Protein AF-A0A1N7P071-F1 (afdb_monomer)

Structure (mmCIF, N/CA/C/O backbone):
data_AF-A0A1N7P071-F1
#
_entry.id   AF-A0A1N7P071-F1
#
loop_
_atom_site.group_PDB
_atom_site.id
_atom_site.type_symbol
_atom_site.label_atom_id
_atom_site.label_alt_id
_atom_site.label_comp_id
_atom_site.label_asym_id
_atom_site.label_entity_id
_atom_site.label_seq_id
_atom_site.pdbx_PDB_ins_code
_atom_site.Cartn_x
_atom_site.Cartn_y
_atom_site.Cartn_z
_atom_site.occupancy
_atom_site.B_iso_or_equiv
_atom_site.auth_seq_id
_atom_site.auth_comp_id
_atom_site.auth_asym_id
_atom_site.auth_atom_id
_atom_site.pdbx_PDB_model_num
ATOM 1 N N . MET A 1 1 ? 1.831 1.702 -30.430 1.00 51.66 1 MET A N 1
ATOM 2 C CA . MET A 1 1 ? 1.088 0.545 -29.899 1.00 51.66 1 MET A CA 1
ATOM 3 C C . MET A 1 1 ? 1.715 0.017 -28.612 1.00 51.66 1 MET A C 1
ATOM 5 O O . MET A 1 1 ? 1.010 -0.000 -27.618 1.00 51.66 1 MET A O 1
ATOM 9 N N . GLU A 1 2 ? 3.010 -0.335 -28.551 1.00 60.00 2 GLU A N 1
ATOM 10 C CA . GLU A 1 2 ? 3.616 -0.825 -27.287 1.00 60.00 2 GLU A CA 1
ATOM 11 C C . GLU A 1 2 ? 3.800 0.249 -26.196 1.00 60.00 2 GLU A C 1
ATOM 13 O O . GLU A 1 2 ? 3.508 -0.013 -25.031 1.00 60.00 2 GLU A O 1
ATOM 18 N N . ILE A 1 3 ? 4.207 1.477 -26.549 1.00 66.44 3 ILE A N 1
ATOM 19 C CA . ILE A 1 3 ? 4.342 2.570 -25.562 1.00 66.44 3 ILE A CA 1
ATOM 20 C C . ILE A 1 3 ? 2.984 2.965 -24.959 1.00 66.44 3 ILE A C 1
ATOM 22 O O . ILE A 1 3 ? 2.913 3.371 -23.801 1.00 66.44 3 ILE A O 1
ATOM 26 N N . ASP A 1 4 ? 1.898 2.800 -25.714 1.00 75.00 4 ASP A N 1
ATOM 27 C CA . ASP A 1 4 ? 0.544 3.099 -25.242 1.00 75.00 4 ASP A CA 1
ATOM 28 C C . ASP A 1 4 ? 0.108 2.107 -24.149 1.00 75.00 4 ASP A C 1
ATOM 30 O O . ASP A 1 4 ? -0.506 2.507 -23.162 1.00 75.00 4 ASP A O 1
ATOM 34 N N . GLY A 1 5 ? 0.499 0.831 -24.275 1.00 73.38 5 GLY A N 1
ATOM 35 C CA . GLY A 1 5 ? 0.260 -0.195 -23.256 1.00 73.38 5 GLY A CA 1
ATOM 36 C C . GLY A 1 5 ? 1.034 0.066 -21.964 1.00 73.38 5 GLY A C 1
ATOM 37 O O . GLY A 1 5 ? 0.457 0.015 -20.881 1.00 73.38 5 GLY A O 1
ATOM 38 N N . ILE A 1 6 ? 2.315 0.431 -22.078 1.00 74.12 6 ILE A N 1
ATOM 39 C CA . ILE A 1 6 ? 3.156 0.795 -20.928 1.00 74.12 6 ILE A CA 1
ATOM 40 C C . ILE A 1 6 ? 2.559 1.995 -20.167 1.00 74.12 6 ILE A C 1
ATOM 42 O O . ILE A 1 6 ? 2.442 1.963 -18.942 1.00 74.12 6 ILE A O 1
ATOM 46 N N . LYS A 1 7 ? 2.109 3.030 -20.889 1.00 79.75 7 LYS A N 1
ATOM 47 C CA . LYS A 1 7 ? 1.456 4.207 -20.292 1.00 79.75 7 LYS A CA 1
ATOM 48 C C . LYS A 1 7 ? 0.135 3.869 -19.601 1.00 79.75 7 LYS A C 1
ATOM 50 O O . LYS A 1 7 ? -0.119 4.381 -18.517 1.00 79.75 7 LYS A O 1
ATOM 55 N N . ALA A 1 8 ? -0.687 3.000 -20.192 1.00 84.31 8 ALA A N 1
ATOM 56 C CA . ALA A 1 8 ? -1.960 2.591 -19.598 1.00 84.31 8 ALA A CA 1
ATOM 57 C C . ALA A 1 8 ? -1.778 1.835 -18.267 1.00 84.31 8 ALA A C 1
ATOM 59 O O . ALA A 1 8 ? -2.559 2.025 -17.328 1.00 84.31 8 ALA A O 1
ATOM 60 N N . VAL A 1 9 ? -0.738 0.995 -18.164 1.00 82.44 9 VAL A N 1
ATOM 61 C CA . VAL A 1 9 ? -0.402 0.302 -16.909 1.00 82.44 9 VAL A CA 1
ATOM 62 C C . VAL A 1 9 ? 0.097 1.293 -15.860 1.00 82.44 9 VAL A C 1
ATOM 64 O O . VAL A 1 9 ? -0.360 1.241 -14.719 1.00 82.44 9 VAL A O 1
ATOM 67 N N . ALA A 1 10 ? 0.953 2.242 -16.244 1.00 82.94 10 ALA A N 1
ATOM 68 C CA . ALA A 1 10 ? 1.425 3.276 -15.329 1.00 82.94 10 ALA A CA 1
ATOM 69 C C . ALA A 1 10 ? 0.282 4.156 -14.793 1.00 82.94 10 ALA A C 1
ATOM 71 O O . ALA A 1 10 ? 0.148 4.311 -13.586 1.00 82.94 10 ALA A O 1
ATOM 72 N N . GLU A 1 11 ? -0.635 4.613 -15.651 1.00 87.62 11 GLU A N 1
ATOM 73 C CA . GLU A 1 11 ? -1.806 5.386 -15.209 1.00 87.62 11 GLU A CA 1
ATOM 74 C C . GLU A 1 11 ? -2.691 4.588 -14.229 1.00 87.62 11 GLU A C 1
ATOM 76 O O . GLU A 1 11 ? -3.326 5.134 -13.323 1.00 87.62 11 GLU A O 1
ATOM 81 N N . SER A 1 12 ? -2.742 3.264 -14.394 1.00 86.62 12 SER A N 1
ATOM 82 C CA . SER A 1 12 ? -3.455 2.374 -13.475 1.00 86.62 12 SER A CA 1
ATOM 83 C C . SER A 1 12 ? -2.713 2.188 -12.144 1.00 86.62 12 SER A C 1
ATOM 85 O O . SER A 1 12 ? -3.364 2.044 -11.106 1.00 86.62 12 SER A O 1
ATOM 87 N N . SER A 1 13 ? -1.377 2.210 -12.154 1.00 86.12 13 SER A N 1
ATOM 88 C CA . SER A 1 13 ? -0.539 2.233 -10.946 1.00 86.12 13 SER A CA 1
ATOM 89 C C . SER A 1 13 ? -0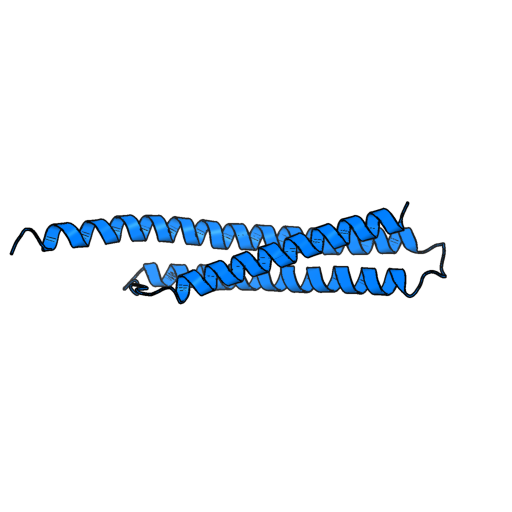.747 3.522 -10.145 1.00 86.12 13 SER A C 1
ATOM 91 O O . SER A 1 13 ? -1.004 3.456 -8.943 1.00 86.12 13 SER A O 1
ATOM 93 N N . ASP A 1 14 ? -0.767 4.683 -10.804 1.00 87.88 14 ASP A N 1
ATOM 94 C CA . ASP A 1 14 ? -0.967 5.987 -10.152 1.00 87.88 14 ASP A CA 1
ATOM 95 C C . ASP A 1 14 ? -2.319 6.067 -9.429 1.00 87.88 14 ASP A C 1
ATOM 97 O O . ASP A 1 14 ? -2.447 6.623 -8.330 1.00 87.88 14 ASP A O 1
ATOM 101 N N . LYS A 1 15 ? -3.354 5.448 -10.013 1.00 89.31 15 LYS A N 1
ATOM 102 C CA . LYS A 1 15 ? -4.669 5.302 -9.372 1.00 89.31 15 LYS A CA 1
ATOM 103 C C . LYS A 1 15 ? -4.576 4.467 -8.094 1.00 89.31 15 LYS A C 1
ATOM 105 O O . LYS A 1 15 ? -5.138 4.867 -7.074 1.00 89.31 15 LYS A O 1
ATOM 110 N N . LEU A 1 16 ? -3.841 3.351 -8.114 1.00 85.94 16 LEU A N 1
ATOM 111 C CA . LEU A 1 16 ? -3.606 2.525 -6.922 1.00 85.94 16 LEU A CA 1
ATOM 112 C C . LEU A 1 16 ? -2.809 3.277 -5.851 1.00 85.94 16 LEU A C 1
ATOM 114 O O . LEU A 1 16 ? -3.133 3.160 -4.668 1.00 85.94 16 LEU A O 1
ATOM 118 N N . LEU A 1 17 ? -1.811 4.078 -6.233 1.00 87.00 17 LEU A N 1
ATOM 119 C CA . LEU A 1 17 ? -1.075 4.941 -5.304 1.00 87.00 17 LEU A CA 1
ATOM 120 C C . LEU A 1 17 ? -2.008 5.969 -4.659 1.00 87.00 17 LEU A C 1
ATOM 122 O O . LEU A 1 17 ? -2.057 6.075 -3.435 1.00 87.00 17 LEU A O 1
ATOM 126 N N . THR A 1 18 ? -2.830 6.647 -5.459 1.00 88.69 18 THR A N 1
ATOM 127 C CA . THR A 1 18 ? -3.823 7.614 -4.967 1.00 88.69 18 THR A CA 1
ATOM 128 C C . THR A 1 18 ? -4.791 6.970 -3.971 1.00 88.69 18 THR A C 1
ATOM 130 O O . THR A 1 18 ? -5.059 7.522 -2.902 1.00 88.69 18 THR A O 1
ATOM 133 N N . TRP A 1 19 ? -5.298 5.776 -4.282 1.00 87.81 19 TRP A N 1
ATOM 134 C CA . TRP A 1 19 ? -6.188 5.043 -3.381 1.00 87.81 19 TRP A CA 1
ATOM 135 C C . TRP A 1 19 ? -5.465 4.567 -2.122 1.00 87.81 19 TRP A C 1
ATOM 137 O O . TRP A 1 19 ? -6.041 4.605 -1.037 1.00 87.81 19 TRP A O 1
ATOM 147 N N . SER A 1 20 ? -4.190 4.195 -2.230 1.00 86.38 20 SER A N 1
ATOM 148 C CA . SER A 1 20 ? -3.351 3.864 -1.076 1.00 86.38 20 SER A CA 1
ATOM 149 C C . SER A 1 20 ? -3.189 5.066 -0.143 1.00 86.38 20 SER A C 1
ATOM 151 O O . SER A 1 20 ? -3.384 4.927 1.064 1.00 86.38 20 SER A O 1
ATOM 153 N N . LEU A 1 21 ? -2.933 6.264 -0.682 1.00 86.38 21 LEU A N 1
ATOM 154 C CA . LEU A 1 21 ? -2.900 7.506 0.099 1.00 86.38 21 LEU A CA 1
ATOM 155 C C . LEU A 1 21 ? -4.245 7.807 0.767 1.00 86.38 21 LEU A C 1
ATOM 157 O O . LEU A 1 21 ? -4.264 8.225 1.923 1.00 86.38 21 LEU A O 1
ATOM 161 N N . ALA A 1 22 ? -5.366 7.572 0.081 1.00 89.06 22 ALA A N 1
ATOM 162 C CA . ALA A 1 22 ? -6.693 7.747 0.668 1.00 89.06 22 ALA A CA 1
ATOM 163 C C . ALA A 1 22 ? -6.930 6.786 1.845 1.00 89.06 22 ALA A C 1
ATOM 165 O O . ALA A 1 22 ? -7.461 7.198 2.875 1.00 89.06 22 ALA A O 1
ATOM 166 N N . VAL A 1 23 ? -6.487 5.529 1.734 1.00 86.25 23 VAL A N 1
ATOM 167 C CA . VAL A 1 23 ? -6.545 4.547 2.830 1.00 86.25 23 VAL A CA 1
ATOM 168 C C . VAL A 1 23 ? -5.646 4.972 3.997 1.00 86.25 23 VAL A C 1
ATOM 170 O O . VAL A 1 23 ? -6.081 4.931 5.148 1.00 86.25 23 VAL A O 1
ATOM 173 N N . ILE A 1 24 ? -4.431 5.461 3.736 1.00 85.75 24 ILE A N 1
ATOM 174 C CA . ILE A 1 24 ? -3.542 6.017 4.773 1.00 85.75 24 ILE A CA 1
ATOM 175 C C . ILE A 1 24 ? -4.206 7.210 5.468 1.00 85.75 24 ILE A C 1
ATOM 177 O O . ILE A 1 24 ? -4.292 7.252 6.693 1.00 85.75 24 ILE A O 1
ATOM 181 N N . GLY A 1 25 ? -4.731 8.160 4.697 1.00 85.12 25 GLY A N 1
ATOM 182 C CA . GLY A 1 25 ? -5.416 9.334 5.226 1.00 85.12 25 GLY A CA 1
ATOM 183 C C . GLY A 1 25 ? -6.651 8.964 6.045 1.00 85.12 25 GLY A C 1
ATOM 184 O O . GLY A 1 25 ? -6.846 9.496 7.134 1.00 85.12 25 GLY A O 1
ATOM 185 N N . GLY A 1 26 ? -7.448 8.003 5.574 1.00 83.19 26 GLY A N 1
ATOM 186 C CA . GLY A 1 26 ? -8.622 7.501 6.284 1.00 83.19 26 GLY A CA 1
ATOM 187 C C . GLY A 1 26 ? -8.259 6.784 7.584 1.00 83.19 26 GLY A C 1
ATOM 188 O O . GLY A 1 26 ? -8.887 7.020 8.616 1.00 83.19 26 GLY A O 1
ATOM 189 N N . THR A 1 27 ? -7.216 5.955 7.575 1.00 81.44 27 THR A N 1
ATOM 190 C CA . THR A 1 27 ? -6.763 5.231 8.771 1.00 81.44 27 THR A CA 1
ATOM 191 C C . THR A 1 27 ? -6.157 6.169 9.820 1.00 81.44 27 THR A C 1
ATOM 193 O O . THR A 1 27 ? -6.531 6.087 10.990 1.00 81.44 27 THR A O 1
ATOM 196 N N . ILE A 1 28 ? -5.306 7.121 9.417 1.00 82.69 28 ILE A N 1
ATOM 197 C CA . ILE A 1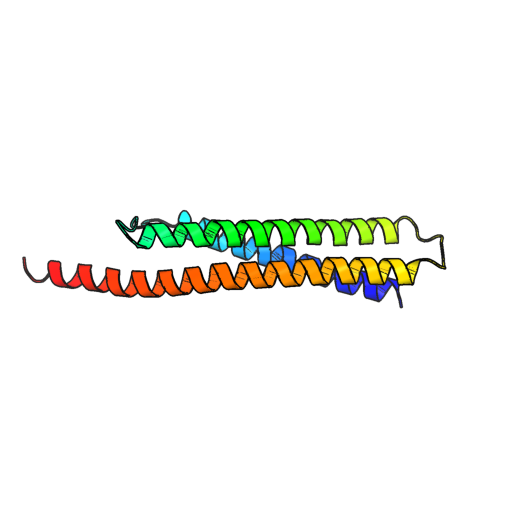 28 ? -4.772 8.169 10.303 1.00 82.69 28 ILE A CA 1
ATOM 198 C C . ILE A 1 28 ? -5.897 9.076 10.810 1.00 82.69 28 ILE A C 1
ATOM 200 O O . ILE A 1 28 ? -5.975 9.348 12.007 1.00 82.69 28 ILE A O 1
ATOM 204 N N . GLY A 1 29 ? -6.781 9.531 9.920 1.00 82.31 29 GLY A N 1
ATOM 205 C CA . GLY A 1 29 ? -7.910 10.397 10.257 1.00 82.31 29 GLY A CA 1
ATOM 206 C C . GLY A 1 29 ? -8.862 9.738 11.248 1.00 82.31 29 GLY A C 1
ATOM 207 O O . GLY A 1 29 ? -9.336 10.395 12.168 1.00 82.31 29 GLY A O 1
ATOM 208 N N . THR A 1 30 ? -9.060 8.424 11.129 1.00 75.75 30 THR A N 1
ATOM 209 C CA . THR A 1 30 ? -9.809 7.641 12.116 1.00 75.75 30 THR A CA 1
ATOM 210 C C . THR A 1 30 ? -9.099 7.694 13.470 1.00 75.75 30 THR A C 1
ATOM 212 O O . THR A 1 30 ? -9.729 8.061 14.453 1.00 75.75 30 THR A O 1
ATOM 215 N N . ILE A 1 31 ? -7.790 7.414 13.540 1.00 71.19 31 ILE A N 1
ATOM 216 C CA . ILE A 1 31 ? -7.008 7.432 14.797 1.00 71.19 31 ILE A CA 1
ATOM 217 C C . ILE A 1 31 ? -6.993 8.816 15.469 1.00 71.19 31 ILE A C 1
ATOM 219 O O . ILE A 1 31 ? -7.124 8.907 16.690 1.00 71.19 31 ILE A O 1
ATOM 223 N N . LEU A 1 32 ? -6.810 9.885 14.689 1.00 72.75 32 LEU A N 1
ATOM 224 C CA . LEU A 1 32 ? -6.687 11.260 15.190 1.00 72.75 32 LEU A CA 1
ATOM 225 C C . LEU A 1 32 ? -8.039 11.948 15.420 1.00 72.75 32 LEU A C 1
ATOM 227 O O . LEU A 1 32 ? -8.109 12.918 16.178 1.00 72.75 32 LEU A O 1
ATOM 231 N N . GLY A 1 33 ? -9.104 11.457 14.785 1.00 60.38 33 GLY A N 1
ATOM 232 C CA . GLY A 1 33 ? -10.481 11.913 14.935 1.00 60.38 33 GLY A CA 1
ATOM 233 C C . GLY A 1 33 ? -11.026 11.614 16.329 1.00 60.38 33 GLY A C 1
ATOM 234 O O . GLY A 1 33 ? -11.709 10.624 16.544 1.00 60.38 33 GLY A O 1
ATOM 235 N N . THR A 1 34 ? -10.632 12.456 17.282 1.00 53.47 34 THR A N 1
ATOM 236 C CA . THR A 1 34 ? -11.402 12.955 18.430 1.00 53.47 34 THR A CA 1
ATOM 237 C C . THR A 1 34 ? -12.390 11.972 19.091 1.00 53.47 34 THR A C 1
ATOM 239 O O . THR A 1 34 ? -13.435 11.621 18.559 1.00 53.47 34 THR A O 1
ATOM 242 N N . ASN A 1 35 ? -12.099 11.611 20.350 1.00 49.50 35 ASN A N 1
ATOM 243 C CA . ASN A 1 35 ? -12.794 10.598 21.167 1.00 49.50 35 ASN A CA 1
ATOM 244 C C . ASN A 1 35 ? -12.563 9.141 20.744 1.00 49.50 35 ASN A C 1
ATOM 246 O O . ASN A 1 35 ? -13.466 8.308 20.866 1.00 49.50 35 ASN A O 1
ATOM 250 N N . TYR A 1 36 ? -11.329 8.787 20.367 1.00 53.19 36 TYR A N 1
ATOM 251 C CA . TYR A 1 36 ? -10.901 7.390 20.414 1.00 53.19 36 TYR A CA 1
ATOM 252 C C . TYR A 1 36 ? -11.015 6.896 21.863 1.00 53.19 36 TYR A C 1
ATOM 254 O O . TYR A 1 36 ? -10.108 7.047 22.682 1.00 53.19 36 TYR A O 1
ATOM 262 N N . LYS A 1 37 ? -12.177 6.340 22.218 1.00 54.16 37 LYS A N 1
ATOM 263 C CA . LYS A 1 37 ? -12.343 5.569 23.443 1.00 54.16 37 LYS A CA 1
ATOM 264 C C . LYS A 1 37 ? -11.347 4.430 23.340 1.00 54.16 37 LYS A C 1
ATOM 266 O O . LYS A 1 37 ? -11.579 3.500 22.573 1.00 54.16 37 LYS A O 1
ATOM 271 N N . HIS A 1 38 ? -10.247 4.512 24.082 1.00 53.72 38 HIS A N 1
ATOM 272 C CA . HIS A 1 38 ? -9.309 3.408 24.156 1.00 53.72 38 HIS A CA 1
ATOM 273 C C . HIS A 1 38 ? -10.075 2.158 24.595 1.00 53.72 38 HIS A C 1
ATOM 275 O O . HIS A 1 38 ? -10.640 2.148 25.695 1.00 53.72 38 HIS A O 1
ATOM 281 N N . PRO A 1 39 ? -10.150 1.119 23.748 1.00 54.12 39 PRO A N 1
ATOM 282 C CA . PRO A 1 39 ? -10.747 -0.123 24.178 1.00 54.12 39 PRO A CA 1
ATOM 283 C C . PRO A 1 39 ? -9.862 -0.707 25.285 1.00 54.12 39 PRO A C 1
ATOM 285 O O . PRO A 1 39 ? -8.719 -1.102 25.053 1.00 54.12 39 PRO A O 1
ATOM 288 N N . ASN A 1 40 ? -10.378 -0.752 26.512 1.00 53.88 40 ASN A N 1
ATOM 289 C CA . ASN A 1 40 ? -9.763 -1.522 27.587 1.00 53.88 40 ASN A CA 1
ATOM 290 C C . ASN A 1 40 ? -10.070 -3.013 27.345 1.00 53.88 40 ASN A C 1
ATOM 292 O O . ASN A 1 40 ? -11.227 -3.384 27.165 1.00 53.88 40 ASN A O 1
ATOM 296 N N . GLY A 1 41 ? -9.040 -3.869 27.307 1.00 64.44 41 GLY A N 1
ATOM 297 C CA . GLY A 1 41 ? -9.180 -5.321 27.104 1.00 64.44 41 GLY A CA 1
ATOM 298 C C . GLY A 1 41 ? -8.960 -5.794 25.657 1.00 64.44 41 GLY A C 1
ATOM 299 O O . GLY A 1 41 ? -7.981 -5.415 25.016 1.00 64.44 41 GLY A O 1
ATOM 300 N N . ILE A 1 42 ? -9.851 -6.659 25.153 1.00 60.25 42 ILE A N 1
ATOM 301 C CA . ILE A 1 42 ? -9.712 -7.414 23.885 1.00 60.25 42 ILE A CA 1
ATOM 302 C C . ILE A 1 42 ? -9.597 -6.512 22.640 1.00 60.25 42 ILE A C 1
ATOM 304 O O . ILE A 1 42 ? -8.938 -6.890 21.675 1.00 60.25 42 ILE A O 1
ATOM 308 N N . GLY A 1 43 ? -10.123 -5.282 22.670 1.00 59.50 43 GLY A N 1
ATOM 309 C CA . GLY A 1 43 ? -9.993 -4.343 21.546 1.00 59.50 43 GLY A CA 1
ATOM 310 C C . GLY A 1 43 ? -8.567 -3.822 21.301 1.00 59.50 43 GLY A C 1
ATOM 311 O O . GLY A 1 43 ? -8.311 -3.251 20.246 1.00 59.50 43 GLY A O 1
ATOM 312 N N . LYS A 1 44 ? -7.600 -4.077 22.202 1.00 64.19 44 LYS A N 1
ATOM 313 C CA . LYS A 1 44 ? -6.170 -3.834 21.924 1.00 64.19 44 LYS A CA 1
ATOM 314 C C . LYS A 1 44 ? -5.629 -4.716 20.795 1.00 64.19 44 LYS A C 1
ATOM 316 O O . LYS A 1 44 ? -4.751 -4.284 20.054 1.00 64.19 44 LYS A O 1
ATOM 321 N N . TRP A 1 45 ? -6.175 -5.921 20.630 1.00 66.00 45 TRP A N 1
ATOM 322 C CA . TRP A 1 45 ? -5.743 -6.859 19.592 1.00 66.00 45 TRP A CA 1
ATOM 323 C C . TRP A 1 45 ? -6.129 -6.398 18.185 1.00 66.00 45 TRP A C 1
ATOM 325 O O . TRP A 1 45 ? -5.472 -6.775 17.222 1.00 66.00 45 TRP A O 1
ATOM 335 N N . MET A 1 46 ? -7.120 -5.511 18.048 1.00 66.62 46 MET A N 1
ATOM 336 C CA . MET A 1 46 ? -7.448 -4.926 16.747 1.00 66.62 46 MET A CA 1
ATOM 337 C C . MET A 1 46 ? -6.322 -4.048 16.196 1.00 66.62 46 MET A C 1
ATOM 339 O O . MET A 1 46 ? -6.155 -3.980 14.983 1.00 66.62 46 MET A O 1
ATOM 343 N N . TYR A 1 47 ? -5.499 -3.428 17.047 1.00 67.38 47 TYR A N 1
ATOM 344 C CA . TYR A 1 47 ? -4.343 -2.661 16.574 1.00 67.38 47 TYR A CA 1
ATOM 345 C C . TYR A 1 47 ? -3.238 -3.556 15.991 1.00 67.38 47 TYR A C 1
ATOM 347 O O . TYR A 1 47 ? -2.435 -3.079 15.193 1.00 67.38 47 TYR A O 1
ATOM 355 N N . LEU A 1 48 ? -3.219 -4.860 16.304 1.00 71.38 48 LEU A N 1
ATOM 356 C CA . LEU A 1 48 ? -2.287 -5.800 15.673 1.00 71.38 48 LEU A CA 1
ATOM 357 C C . LEU A 1 48 ? -2.636 -6.085 14.210 1.00 71.38 48 LEU A C 1
ATOM 359 O O . LEU A 1 48 ? -1.719 -6.378 13.457 1.00 71.38 48 LEU A O 1
ATOM 363 N N . LEU A 1 49 ? -3.902 -5.952 13.780 1.00 71.44 49 LEU A N 1
ATOM 364 C CA . LEU A 1 49 ? -4.273 -6.052 12.355 1.00 71.44 49 LEU A CA 1
ATOM 365 C C . LEU A 1 49 ? -3.830 -4.833 11.539 1.00 71.44 49 LEU A C 1
ATOM 367 O O . LEU A 1 49 ? -3.745 -4.903 10.314 1.00 71.44 49 LEU A O 1
ATOM 371 N N . PHE A 1 50 ? -3.513 -3.728 12.211 1.00 76.81 50 PHE A N 1
ATOM 372 C CA . PHE A 1 50 ? -3.032 -2.517 11.563 1.00 76.81 50 PHE A CA 1
ATOM 373 C C . PHE A 1 50 ? -1.623 -2.727 10.990 1.00 76.81 50 PHE A C 1
ATOM 375 O O . PHE A 1 50 ? -1.370 -2.412 9.835 1.00 76.81 50 PHE A O 1
ATOM 382 N N . LEU A 1 51 ? -0.725 -3.349 11.757 1.00 79.50 51 LEU A N 1
ATOM 383 C CA . LEU A 1 51 ? 0.652 -3.643 11.341 1.00 79.50 51 LEU A CA 1
ATOM 384 C C . LEU A 1 51 ? 0.768 -4.400 9.999 1.00 79.50 51 LEU A C 1
ATOM 386 O O . LEU A 1 51 ? 1.445 -3.887 9.110 1.00 79.50 51 LEU A O 1
ATOM 390 N N . PRO A 1 52 ? 0.117 -5.563 9.787 1.00 82.56 52 PRO A N 1
ATOM 391 C CA . PRO A 1 52 ? 0.191 -6.268 8.510 1.00 82.56 52 PRO A CA 1
ATOM 392 C C . PRO A 1 52 ? -0.463 -5.472 7.376 1.00 82.56 52 PRO A C 1
ATOM 394 O O . PRO A 1 52 ? 0.071 -5.464 6.271 1.00 82.56 52 PRO A O 1
ATOM 397 N N . GLY A 1 53 ? -1.553 -4.739 7.646 1.00 80.00 53 GLY A N 1
ATOM 398 C CA . GLY A 1 53 ? -2.185 -3.858 6.661 1.00 80.00 53 GLY A CA 1
ATOM 399 C C . GLY A 1 53 ? -1.236 -2.770 6.152 1.00 80.00 53 GLY A C 1
ATOM 400 O O . GLY A 1 53 ? -1.118 -2.573 4.945 1.00 80.00 53 GLY A O 1
ATOM 401 N N . TRP A 1 54 ? -0.494 -2.123 7.054 1.00 83.69 54 TRP A N 1
ATOM 402 C CA . TRP A 1 54 ? 0.502 -1.105 6.706 1.00 83.69 54 TRP A CA 1
ATOM 403 C C . TRP A 1 54 ? 1.728 -1.671 6.000 1.00 83.69 54 TRP A C 1
ATOM 405 O O . TRP A 1 54 ? 2.220 -1.044 5.066 1.00 83.69 54 TRP A O 1
ATOM 415 N N . ILE A 1 55 ? 2.205 -2.854 6.399 1.00 86.44 55 ILE A N 1
ATOM 416 C CA . ILE A 1 55 ? 3.316 -3.523 5.708 1.00 86.44 55 ILE A CA 1
ATOM 417 C C . ILE A 1 55 ? 2.907 -3.848 4.267 1.00 86.44 55 ILE A C 1
ATOM 419 O O . ILE A 1 55 ? 3.622 -3.483 3.337 1.00 86.44 55 ILE A O 1
ATOM 423 N N . CYS A 1 56 ? 1.737 -4.462 4.059 1.00 81.69 56 CYS A N 1
ATOM 424 C CA . CYS A 1 56 ? 1.229 -4.755 2.717 1.00 81.69 56 CYS A CA 1
ATOM 425 C C . CYS A 1 56 ? 1.022 -3.482 1.885 1.00 81.69 56 CYS A C 1
ATOM 427 O O . CYS A 1 56 ? 1.371 -3.457 0.706 1.00 81.69 56 CYS A O 1
ATOM 429 N N . LEU A 1 57 ? 0.507 -2.411 2.493 1.00 82.88 57 LEU A N 1
ATOM 430 C CA . LEU A 1 57 ? 0.304 -1.139 1.806 1.00 82.88 57 LEU A CA 1
ATOM 431 C C . LEU A 1 57 ? 1.634 -0.464 1.436 1.00 82.88 57 LEU A C 1
ATOM 433 O O . LEU A 1 57 ? 1.766 0.065 0.336 1.00 82.88 57 LEU A O 1
ATOM 437 N N . GLY A 1 58 ? 2.638 -0.536 2.312 1.00 85.06 58 GLY A N 1
ATOM 438 C CA . GLY A 1 58 ? 3.986 -0.034 2.044 1.00 85.06 58 GLY A CA 1
ATOM 439 C C . GLY A 1 58 ? 4.675 -0.787 0.906 1.00 85.06 58 GLY A C 1
ATOM 440 O O . GLY A 1 58 ? 5.270 -0.162 0.032 1.00 85.06 58 GLY A O 1
ATOM 441 N N . VAL A 1 59 ? 4.531 -2.116 0.858 1.00 83.69 59 VAL A N 1
ATOM 442 C CA . VAL A 1 59 ? 5.045 -2.936 -0.255 1.00 83.69 59 VAL A CA 1
ATOM 443 C C . VAL A 1 59 ? 4.335 -2.589 -1.566 1.00 83.69 59 VAL A C 1
ATOM 445 O O . VAL A 1 59 ? 4.991 -2.430 -2.593 1.00 83.69 59 VAL A O 1
ATOM 448 N N . SER A 1 60 ? 3.012 -2.400 -1.539 1.00 83.69 60 SER A N 1
ATOM 449 C CA . SER A 1 60 ? 2.262 -1.906 -2.701 1.00 83.69 60 SER A CA 1
ATOM 450 C C . SER A 1 60 ? 2.790 -0.548 -3.176 1.00 83.69 60 SER A C 1
ATOM 452 O O . SER A 1 60 ? 2.968 -0.339 -4.371 1.00 83.69 60 SER A O 1
ATOM 454 N N . PHE A 1 61 ? 3.072 0.373 -2.253 1.00 82.44 61 PHE A N 1
ATOM 455 C CA . PHE A 1 61 ? 3.588 1.697 -2.593 1.00 82.44 61 PHE A CA 1
ATOM 456 C C . PHE A 1 61 ? 4.974 1.628 -3.250 1.00 82.44 61 PHE A C 1
ATOM 458 O O . PHE A 1 61 ? 5.201 2.262 -4.276 1.00 82.44 61 PHE A O 1
ATOM 465 N N . TYR A 1 62 ? 5.872 0.799 -2.709 1.00 84.62 62 TYR A N 1
ATOM 466 C CA . TYR A 1 62 ? 7.206 0.573 -3.271 1.00 84.62 62 TYR A CA 1
ATOM 467 C C . TYR A 1 62 ? 7.155 -0.010 -4.693 1.00 84.62 62 TYR A C 1
ATOM 469 O O . TYR A 1 62 ? 7.866 0.444 -5.590 1.00 84.62 62 TYR A O 1
ATOM 477 N N . ASN A 1 63 ? 6.270 -0.980 -4.931 1.00 80.19 63 ASN A N 1
ATOM 478 C CA . ASN A 1 63 ? 6.081 -1.534 -6.271 1.00 80.19 63 ASN A CA 1
ATOM 479 C C . ASN A 1 63 ? 5.498 -0.495 -7.242 1.00 80.19 63 ASN A C 1
ATOM 481 O O . ASN A 1 63 ? 5.898 -0.464 -8.400 1.00 80.19 63 ASN A O 1
ATOM 485 N N . GLY A 1 64 ? 4.627 0.404 -6.771 1.00 78.50 64 GLY A N 1
ATOM 486 C CA . GLY A 1 64 ? 4.121 1.514 -7.582 1.00 78.50 64 GLY A CA 1
ATOM 487 C C . GLY A 1 64 ? 5.220 2.478 -8.030 1.00 78.50 64 GLY A C 1
ATOM 488 O O . GLY A 1 64 ? 5.277 2.818 -9.209 1.00 78.50 64 GLY A O 1
ATOM 489 N N . THR A 1 65 ? 6.155 2.830 -7.138 1.00 81.62 65 THR A N 1
ATOM 490 C CA . THR A 1 65 ? 7.318 3.660 -7.511 1.00 81.62 65 THR A CA 1
ATOM 491 C C . THR A 1 65 ? 8.227 2.970 -8.531 1.00 81.62 65 THR A C 1
ATOM 493 O O . THR A 1 65 ? 8.748 3.617 -9.433 1.00 81.62 65 THR A O 1
ATOM 496 N N . GLN A 1 66 ? 8.348 1.640 -8.466 1.00 79.75 66 GLN A N 1
ATOM 497 C CA . GLN A 1 66 ? 9.113 0.873 -9.454 1.00 79.75 66 GLN A CA 1
ATOM 498 C C . GLN A 1 66 ? 8.454 0.882 -10.843 1.00 79.75 66 GLN A C 1
ATOM 500 O O . GLN A 1 66 ? 9.158 0.915 -11.851 1.00 79.75 66 GLN A O 1
ATOM 505 N N . VAL A 1 67 ? 7.117 0.892 -10.930 1.00 78.69 67 VAL A N 1
ATOM 506 C CA . VAL A 1 67 ? 6.405 1.036 -12.216 1.00 78.69 67 VAL A CA 1
ATOM 507 C C . VAL A 1 67 ? 6.718 2.389 -12.866 1.00 78.69 67 VAL A C 1
ATOM 509 O O . VAL A 1 67 ? 6.985 2.439 -14.069 1.00 78.69 67 VAL A O 1
ATOM 512 N N . GLU A 1 68 ? 6.739 3.469 -12.081 1.00 80.50 68 GLU A N 1
ATOM 513 C CA . GLU A 1 68 ? 7.112 4.807 -12.560 1.00 80.50 68 GLU A CA 1
ATOM 514 C C . GLU A 1 68 ? 8.578 4.865 -13.023 1.00 80.50 68 GLU A C 1
ATOM 516 O O . GLU A 1 68 ? 8.873 5.422 -14.084 1.00 80.50 68 GLU A O 1
ATOM 521 N N . ASP A 1 69 ? 9.496 4.237 -12.285 1.00 79.19 69 ASP A N 1
ATOM 522 C CA . ASP A 1 69 ? 10.918 4.187 -12.641 1.00 79.19 69 ASP A CA 1
ATOM 523 C C . ASP A 1 69 ? 11.158 3.445 -13.965 1.00 79.19 69 ASP A C 1
ATOM 525 O O . ASP A 1 69 ? 11.892 3.934 -14.832 1.00 79.19 69 ASP A O 1
ATOM 529 N N . ILE A 1 70 ? 10.502 2.296 -14.175 1.00 76.56 70 ILE A N 1
ATOM 530 C CA . ILE A 1 70 ? 10.623 1.539 -15.432 1.00 76.56 70 ILE A CA 1
ATOM 531 C C . ILE A 1 70 ? 9.977 2.314 -16.590 1.00 76.56 70 ILE A C 1
ATOM 533 O O . ILE A 1 70 ? 10.531 2.340 -17.693 1.00 76.56 70 ILE A O 1
ATOM 537 N N . LEU A 1 71 ? 8.852 3.004 -16.358 1.00 78.94 71 LEU A N 1
ATOM 538 C CA . LEU A 1 71 ? 8.248 3.897 -17.349 1.00 78.94 71 LEU A CA 1
ATOM 539 C C . LEU A 1 71 ? 9.228 5.014 -17.748 1.00 78.94 71 LEU A C 1
ATOM 541 O O . LEU A 1 71 ? 9.468 5.221 -18.940 1.00 78.94 71 LEU A O 1
ATOM 545 N N . ASN A 1 72 ? 9.833 5.701 -16.780 1.00 79.56 72 ASN A N 1
ATOM 546 C CA . ASN A 1 72 ? 10.794 6.777 -17.028 1.00 79.56 72 ASN A CA 1
ATOM 547 C C . ASN A 1 72 ? 12.026 6.274 -17.791 1.00 79.56 72 ASN A C 1
ATOM 549 O O . ASN A 1 72 ? 12.446 6.893 -18.774 1.00 79.56 72 ASN A O 1
ATOM 553 N N . ALA A 1 73 ? 12.551 5.106 -17.413 1.00 76.38 73 ALA A N 1
ATOM 554 C CA . ALA A 1 73 ? 13.633 4.446 -18.134 1.00 76.38 73 ALA A CA 1
ATOM 555 C C . ALA A 1 73 ? 13.227 4.080 -19.575 1.00 76.38 73 ALA A C 1
ATOM 557 O O . ALA A 1 73 ? 14.014 4.259 -20.508 1.00 76.38 73 ALA A O 1
ATOM 558 N N . SER A 1 74 ? 11.987 3.623 -19.785 1.00 71.56 74 SER A N 1
ATOM 559 C CA . SER A 1 74 ? 11.478 3.266 -21.114 1.00 71.56 74 SER A CA 1
ATOM 560 C C . SER A 1 74 ? 11.351 4.476 -22.045 1.00 71.56 74 SER A C 1
ATOM 562 O O . SER A 1 74 ? 11.674 4.366 -23.227 1.00 71.56 74 SER A O 1
ATOM 564 N N . MET A 1 75 ? 10.965 5.642 -21.513 1.00 71.38 75 MET A N 1
ATOM 565 C CA . MET A 1 75 ? 10.871 6.890 -22.274 1.00 71.38 75 MET A CA 1
ATOM 566 C C . MET A 1 75 ? 12.256 7.481 -22.581 1.00 71.38 75 MET A C 1
ATOM 568 O O . MET A 1 75 ? 12.476 7.990 -23.681 1.00 71.38 75 MET A O 1
ATOM 572 N N . ALA A 1 76 ? 13.214 7.366 -21.653 1.00 73.81 76 ALA A N 1
ATOM 573 C CA . ALA A 1 76 ? 14.578 7.868 -21.831 1.00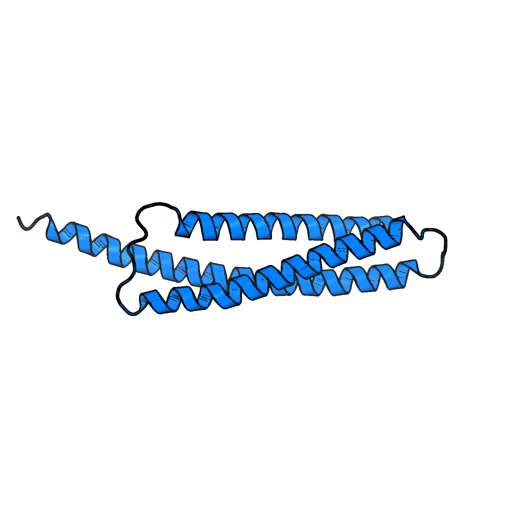 73.81 76 ALA A CA 1
ATOM 574 C C . ALA A 1 76 ? 15.410 7.050 -22.843 1.00 73.81 76 ALA A C 1
ATOM 576 O O . ALA A 1 76 ? 16.182 7.621 -23.613 1.00 73.81 76 ALA A O 1
ATOM 577 N N . TYR A 1 77 ? 15.238 5.723 -22.893 1.00 66.31 77 TYR A N 1
ATOM 578 C CA . TYR A 1 77 ? 16.015 4.809 -23.748 1.00 66.31 77 TYR A CA 1
ATOM 579 C C . TYR A 1 77 ? 15.223 4.308 -24.972 1.00 66.31 77 TYR A C 1
ATOM 581 O O . TYR A 1 77 ? 15.119 3.102 -25.208 1.00 66.31 77 TYR A O 1
ATOM 589 N N . THR A 1 78 ? 14.688 5.236 -25.775 1.00 59.66 78 THR A N 1
ATOM 590 C CA . THR A 1 78 ? 13.854 4.962 -26.973 1.00 59.66 78 THR A CA 1
ATOM 591 C C . THR A 1 78 ? 14.627 4.348 -28.171 1.00 59.66 78 THR A C 1
ATOM 593 O O . THR A 1 78 ? 14.025 3.976 -29.172 1.00 59.66 78 THR A O 1
ATOM 596 N N . ASN A 1 79 ? 15.956 4.175 -28.103 1.00 53.28 79 ASN A N 1
ATOM 597 C CA . ASN A 1 79 ? 16.779 3.786 -29.268 1.00 53.28 79 ASN A CA 1
ATOM 598 C C . ASN A 1 79 ? 17.035 2.273 -29.476 1.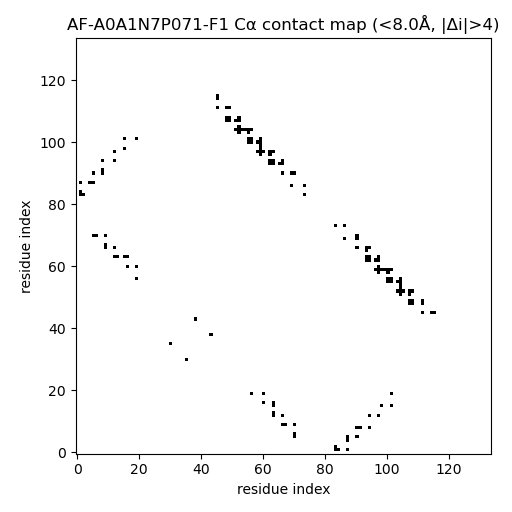00 53.28 79 ASN A C 1
ATOM 600 O O . ASN A 1 79 ? 17.732 1.917 -30.423 1.00 53.28 79 ASN A O 1
ATOM 604 N N . SER A 1 80 ? 16.490 1.366 -28.659 1.00 54.78 80 SER A N 1
ATOM 605 C CA . SER A 1 80 ? 16.670 -0.090 -28.835 1.00 54.78 80 SER A CA 1
ATOM 606 C C . SER A 1 80 ? 15.342 -0.787 -29.146 1.00 54.78 80 SER A C 1
ATOM 608 O O . SER A 1 80 ? 14.651 -1.275 -28.250 1.00 54.78 80 SER A O 1
ATOM 610 N 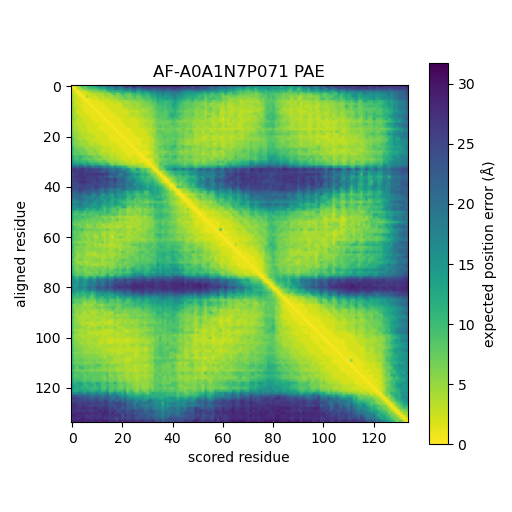N . ILE A 1 81 ? 15.016 -0.819 -30.443 1.00 50.78 81 ILE A N 1
ATOM 611 C CA . ILE A 1 81 ? 13.767 -1.302 -31.072 1.00 50.78 81 ILE A CA 1
ATOM 612 C C . ILE A 1 81 ? 13.376 -2.754 -30.706 1.00 50.78 81 ILE A C 1
ATOM 614 O O . ILE A 1 81 ? 12.233 -3.133 -30.924 1.00 50.78 81 ILE A O 1
ATOM 618 N N . ASP A 1 82 ? 14.255 -3.536 -30.074 1.00 53.44 82 ASP A N 1
ATOM 619 C CA . ASP A 1 82 ? 14.039 -4.972 -29.807 1.00 53.44 82 ASP A CA 1
ATOM 620 C C . ASP A 1 82 ? 13.667 -5.313 -28.345 1.00 53.44 82 ASP A C 1
ATOM 622 O O . ASP A 1 82 ? 13.429 -6.465 -28.008 1.00 53.44 82 ASP A O 1
ATOM 626 N N . SER A 1 83 ? 13.610 -4.318 -27.449 1.00 60.16 83 SER A N 1
ATOM 627 C CA . SER A 1 83 ? 13.472 -4.539 -25.986 1.00 60.16 83 SER A CA 1
ATOM 628 C C . SER A 1 83 ? 12.134 -4.100 -25.378 1.00 60.16 83 SER A C 1
ATOM 630 O O . SER A 1 83 ? 11.934 -4.169 -24.164 1.00 60.16 83 SER A O 1
ATOM 632 N N . THR A 1 84 ? 11.207 -3.605 -26.194 1.00 64.12 84 THR A N 1
ATOM 633 C CA . THR A 1 84 ? 9.970 -2.985 -25.701 1.00 64.12 84 THR A CA 1
ATOM 634 C C . THR A 1 84 ? 8.994 -4.012 -25.117 1.00 64.12 84 THR A C 1
ATOM 636 O O . THR A 1 84 ? 8.379 -3.748 -24.083 1.00 64.12 84 THR A O 1
ATOM 639 N N . GLY A 1 85 ? 8.922 -5.208 -25.709 1.00 66.62 85 GLY A N 1
ATOM 640 C CA . GLY A 1 85 ? 8.090 -6.306 -25.211 1.00 66.62 85 GLY A CA 1
ATOM 641 C C . GLY A 1 85 ? 8.548 -6.847 -23.850 1.00 66.62 85 GLY A C 1
ATOM 642 O O . GLY A 1 85 ? 7.724 -7.046 -22.959 1.00 66.62 85 GLY A O 1
ATOM 643 N N . GLU A 1 86 ? 9.859 -7.006 -23.638 1.00 72.62 86 GLU A N 1
ATOM 644 C CA . GLU A 1 86 ? 10.415 -7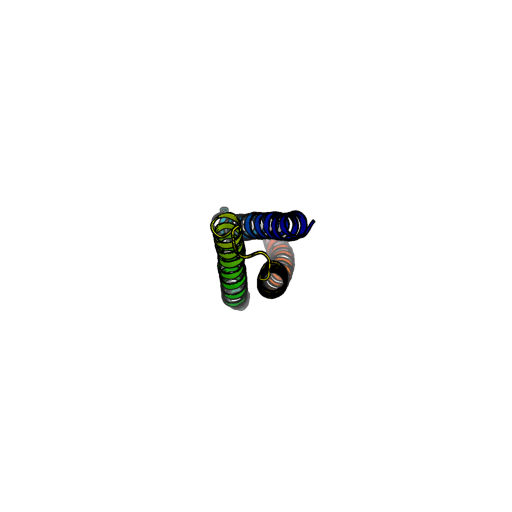.430 -22.341 1.00 72.62 86 GLU A CA 1
ATOM 645 C C . GLU A 1 86 ? 10.142 -6.397 -21.240 1.00 72.62 86 GLU A C 1
ATOM 647 O O . GLU A 1 86 ? 9.765 -6.748 -20.122 1.00 72.62 86 GLU A O 1
ATOM 652 N N . ARG A 1 87 ? 10.256 -5.103 -21.570 1.00 69.38 87 ARG A N 1
ATOM 653 C CA . ARG A 1 87 ? 9.938 -4.004 -20.645 1.00 69.38 87 ARG A CA 1
ATOM 654 C C . ARG A 1 87 ? 8.456 -3.969 -20.280 1.00 69.38 87 ARG A C 1
ATOM 656 O O . ARG A 1 87 ? 8.127 -3.721 -19.123 1.00 69.38 87 ARG A O 1
ATOM 663 N N . LEU A 1 88 ? 7.567 -4.241 -21.237 1.00 73.25 88 LEU A N 1
ATOM 664 C CA . LEU A 1 88 ? 6.133 -4.341 -20.971 1.00 73.25 88 LEU A CA 1
ATOM 665 C C . LEU A 1 88 ? 5.830 -5.501 -20.014 1.00 73.25 88 LEU A C 1
ATOM 667 O O . LEU A 1 88 ? 5.082 -5.307 -19.060 1.00 73.25 88 LEU A O 1
ATOM 671 N N . MET A 1 89 ? 6.436 -6.675 -20.221 1.00 77.31 89 MET A N 1
ATOM 672 C CA . MET A 1 89 ? 6.261 -7.814 -19.311 1.00 77.31 89 MET A CA 1
ATOM 673 C C . MET A 1 89 ? 6.775 -7.507 -17.900 1.00 77.31 89 MET A C 1
ATOM 675 O O . MET A 1 89 ? 6.091 -7.826 -16.931 1.00 77.31 89 MET A O 1
ATOM 679 N N . ALA A 1 90 ? 7.920 -6.828 -17.775 1.00 77.94 90 ALA A N 1
ATOM 680 C CA . ALA A 1 90 ? 8.460 -6.417 -16.480 1.00 77.94 90 ALA A CA 1
ATOM 681 C C . ALA A 1 90 ? 7.534 -5.434 -15.740 1.00 77.94 90 ALA A C 1
ATOM 683 O O . ALA A 1 90 ? 7.280 -5.600 -14.550 1.00 77.94 90 ALA A O 1
ATOM 684 N N . ILE A 1 91 ? 6.983 -4.435 -16.441 1.00 80.62 91 ILE A N 1
ATOM 685 C CA . ILE A 1 91 ? 6.022 -3.488 -15.852 1.00 80.62 91 ILE A CA 1
ATOM 686 C C . ILE A 1 91 ? 4.741 -4.201 -15.414 1.00 80.62 91 ILE A C 1
ATOM 688 O O . ILE A 1 91 ? 4.231 -3.928 -14.328 1.00 80.62 91 ILE A O 1
ATOM 692 N N . VAL A 1 92 ? 4.218 -5.106 -16.245 1.00 83.06 92 VAL A N 1
ATOM 693 C CA . VAL A 1 92 ? 3.002 -5.861 -15.924 1.00 83.06 92 VAL A CA 1
ATOM 694 C C . VAL A 1 92 ? 3.222 -6.732 -14.687 1.00 83.06 92 VAL A C 1
ATOM 696 O O . VAL A 1 92 ? 2.391 -6.685 -13.787 1.00 83.06 92 VAL A O 1
ATOM 699 N N . ASP A 1 93 ? 4.343 -7.448 -14.586 1.00 85.31 93 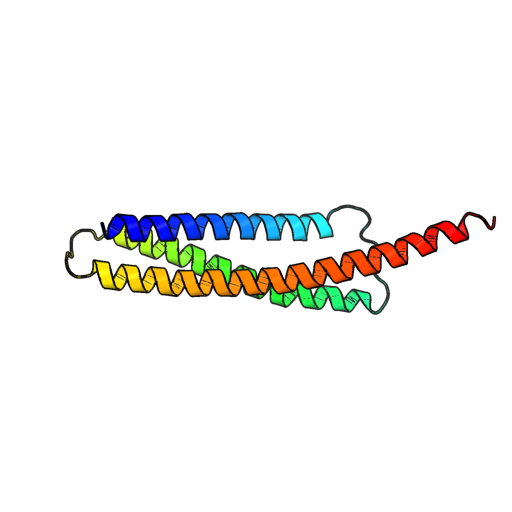ASP A N 1
ATOM 700 C CA . ASP A 1 93 ? 4.650 -8.300 -13.429 1.00 85.31 93 ASP A CA 1
ATOM 701 C C . ASP A 1 93 ? 4.737 -7.501 -12.114 1.00 85.31 93 ASP A C 1
ATOM 703 O O . ASP A 1 93 ? 4.105 -7.855 -11.112 1.00 85.31 93 ASP A O 1
ATOM 707 N N . VAL A 1 94 ? 5.440 -6.362 -12.123 1.00 83.06 94 VAL A N 1
ATOM 708 C CA . VAL A 1 94 ? 5.539 -5.476 -10.948 1.00 83.06 94 VAL A CA 1
ATOM 709 C C . VAL A 1 94 ? 4.169 -4.895 -10.580 1.00 83.06 94 VAL A C 1
ATOM 711 O O . VAL A 1 94 ? 3.810 -4.842 -9.398 1.00 83.06 94 VAL A O 1
ATOM 714 N N . TYR A 1 95 ? 3.369 -4.508 -11.577 1.00 82.94 95 TYR A N 1
ATOM 715 C CA . TYR A 1 95 ? 2.012 -4.005 -11.372 1.00 82.94 95 TYR A CA 1
ATOM 716 C C . TYR A 1 95 ? 1.071 -5.069 -10.785 1.00 82.94 95 TYR A C 1
ATOM 718 O O . TYR A 1 95 ? 0.259 -4.769 -9.905 1.00 82.94 95 TYR A O 1
ATOM 726 N N . GLU A 1 96 ? 1.172 -6.327 -11.219 1.00 87.12 96 GLU A N 1
ATOM 727 C CA . GLU A 1 96 ? 0.376 -7.412 -10.644 1.00 87.12 96 GLU A CA 1
ATOM 728 C C . GLU A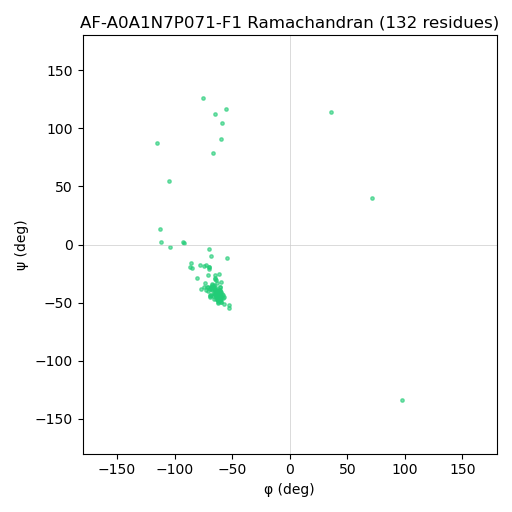 1 96 ? 0.707 -7.632 -9.168 1.00 87.12 96 GLU A C 1
ATOM 730 O O . GLU A 1 96 ? -0.211 -7.751 -8.347 1.00 87.12 96 GLU A O 1
ATOM 735 N N . HIS A 1 97 ? 1.993 -7.587 -8.812 1.00 83.88 97 HIS A N 1
ATOM 736 C CA . HIS A 1 97 ? 2.430 -7.650 -7.421 1.00 83.88 97 HIS A CA 1
ATOM 737 C C . HIS A 1 97 ? 1.896 -6.464 -6.609 1.00 83.88 97 HIS A C 1
ATOM 739 O O . HIS A 1 97 ? 1.316 -6.672 -5.542 1.00 83.88 97 HIS A O 1
ATOM 745 N N . GLN A 1 98 ? 2.022 -5.229 -7.109 1.00 85.88 98 GLN A N 1
ATOM 746 C CA . GLN A 1 98 ? 1.443 -4.035 -6.480 1.00 85.88 98 GLN A CA 1
ATOM 747 C C . GLN A 1 98 ? -0.052 -4.215 -6.198 1.00 85.88 98 GLN A C 1
ATOM 749 O O . GLN A 1 98 ? -0.500 -4.045 -5.063 1.00 85.88 98 GLN A O 1
ATOM 754 N N . ARG A 1 99 ? -0.821 -4.612 -7.216 1.00 86.25 99 ARG A N 1
ATOM 755 C CA . ARG A 1 99 ? -2.269 -4.815 -7.112 1.00 86.25 99 ARG A CA 1
ATOM 756 C C . ARG A 1 99 ? -2.623 -5.874 -6.066 1.00 86.25 99 ARG A C 1
ATOM 758 O O . ARG A 1 99 ? -3.567 -5.692 -5.300 1.00 86.25 99 ARG A O 1
ATOM 765 N N . LEU A 1 100 ? -1.868 -6.967 -6.009 1.00 89.00 100 LEU A N 1
ATOM 766 C CA . LEU A 1 100 ? -2.111 -8.068 -5.082 1.00 89.00 100 LEU A CA 1
ATOM 767 C C . LEU A 1 100 ? -1.819 -7.667 -3.624 1.00 89.00 100 LEU A C 1
ATOM 769 O O . LEU A 1 100 ? -2.642 -7.916 -2.740 1.00 89.00 100 LEU A O 1
ATOM 773 N N . PHE A 1 101 ? -0.715 -6.958 -3.371 1.00 83.88 101 PHE A N 1
ATOM 774 C CA . PHE A 1 101 ? -0.413 -6.404 -2.046 1.00 83.88 101 PHE A CA 1
ATOM 775 C C . PHE A 1 101 ? -1.416 -5.327 -1.616 1.00 83.88 101 PHE A C 1
ATOM 777 O O . PHE A 1 101 ? -1.825 -5.299 -0.450 1.00 83.88 101 PHE A O 1
ATOM 784 N N . PHE A 1 102 ? -1.877 -4.495 -2.553 1.00 85.25 102 PHE A N 1
ATOM 785 C CA . PHE A 1 102 ? -2.947 -3.536 -2.302 1.00 85.25 102 PHE A CA 1
ATOM 786 C C . PHE A 1 102 ? -4.241 -4.237 -1.870 1.00 85.25 102 PHE A C 1
ATOM 788 O O . PHE A 1 102 ? -4.822 -3.870 -0.847 1.00 85.25 102 PHE A O 1
ATOM 795 N N . TYR A 1 103 ? -4.665 -5.298 -2.566 1.00 88.00 103 TYR A N 1
ATOM 796 C CA . TYR A 1 103 ? -5.852 -6.060 -2.169 1.00 88.00 103 TYR A CA 1
ATOM 797 C C . TYR A 1 103 ? -5.715 -6.704 -0.791 1.00 88.00 103 TYR A C 1
ATOM 799 O O . TYR A 1 103 ? -6.662 -6.643 -0.005 1.00 88.00 103 TYR A O 1
ATOM 807 N N . TYR A 1 104 ? -4.549 -7.255 -0.447 1.00 87.75 104 TYR A N 1
ATOM 808 C CA . TYR A 1 104 ? -4.333 -7.759 0.909 1.00 87.75 104 TYR A CA 1
ATOM 809 C C . TYR A 1 104 ? -4.442 -6.655 1.957 1.00 87.75 104 TYR A C 1
ATOM 811 O O . TYR A 1 104 ? -5.114 -6.852 2.969 1.00 87.75 104 TYR A O 1
ATOM 819 N N . SER A 1 105 ? -3.864 -5.478 1.704 1.00 86.00 105 SER A N 1
ATOM 820 C CA . SER A 1 105 ? -3.995 -4.340 2.621 1.00 86.00 105 SER A CA 1
ATOM 821 C C . SER A 1 105 ? -5.463 -3.940 2.830 1.00 86.00 105 SER A C 1
ATOM 823 O O . SER A 1 105 ? -5.894 -3.758 3.969 1.00 86.00 105 SER A O 1
ATOM 825 N N . LEU A 1 106 ? -6.262 -3.906 1.756 1.00 86.06 106 LEU A N 1
ATOM 826 C CA . LEU A 1 106 ? -7.692 -3.605 1.817 1.00 86.06 106 LEU A CA 1
ATOM 827 C C . LEU A 1 106 ? -8.474 -4.656 2.602 1.00 86.06 106 LEU A C 1
ATOM 829 O O . LEU A 1 106 ? -9.365 -4.291 3.363 1.00 86.06 106 LEU A O 1
ATOM 833 N N . LEU A 1 107 ? -8.146 -5.943 2.460 1.00 88.75 107 LEU A N 1
ATOM 834 C CA . LEU A 1 107 ? -8.777 -6.998 3.254 1.00 88.75 107 LEU A CA 1
ATOM 835 C C . LEU A 1 107 ? -8.485 -6.813 4.746 1.00 88.75 107 LEU A C 1
ATOM 837 O O . LEU A 1 107 ? -9.411 -6.864 5.555 1.00 88.75 107 LEU A O 1
ATOM 841 N N . PHE A 1 108 ? -7.232 -6.534 5.118 1.00 86.62 108 PHE A N 1
ATOM 842 C CA . PHE A 1 108 ? -6.870 -6.289 6.516 1.00 86.62 108 PHE A CA 1
ATOM 843 C C . PHE A 1 108 ? -7.574 -5.055 7.088 1.00 86.62 108 PHE A C 1
ATOM 845 O O . PHE A 1 108 ? -8.178 -5.144 8.159 1.00 86.62 108 PHE A O 1
ATOM 852 N N . PHE A 1 109 ? -7.561 -3.925 6.373 1.00 84.38 109 PHE A N 1
ATOM 853 C CA . PHE A 1 109 ? -8.242 -2.709 6.827 1.00 84.38 109 PHE A CA 1
ATOM 854 C C . PHE A 1 109 ? -9.767 -2.848 6.826 1.00 84.38 109 PHE A C 1
ATOM 856 O O . PHE A 1 109 ? -10.419 -2.345 7.737 1.00 84.38 109 PHE A O 1
ATOM 863 N N . GLY A 1 110 ? -10.342 -3.561 5.857 1.00 86.06 110 GLY A N 1
ATOM 864 C CA . GLY A 1 110 ? -11.777 -3.818 5.776 1.00 86.06 110 GLY A CA 1
ATOM 865 C C . GLY A 1 110 ? -12.276 -4.691 6.927 1.00 86.06 110 GLY A C 1
ATOM 866 O O . GLY A 1 110 ? -13.247 -4.334 7.593 1.00 86.06 110 GLY A O 1
ATOM 867 N N . ILE A 1 111 ? -11.576 -5.792 7.219 1.00 87.25 111 ILE A N 1
ATOM 868 C CA . ILE A 1 111 ? -11.877 -6.659 8.369 1.00 87.25 111 ILE A CA 1
ATOM 869 C C . ILE A 1 111 ? -11.743 -5.869 9.674 1.00 87.25 111 ILE A C 1
ATOM 871 O O . ILE A 1 111 ? -12.628 -5.922 10.530 1.00 87.25 111 ILE A O 1
ATOM 875 N N . TRP A 1 112 ? -10.662 -5.100 9.815 1.00 84.12 112 TRP A N 1
ATOM 876 C CA . TRP A 1 112 ? -10.441 -4.249 10.980 1.00 84.12 112 TRP A CA 1
ATOM 877 C C . TRP A 1 112 ? -11.582 -3.244 11.190 1.00 84.12 112 TRP A C 1
ATOM 879 O O . TRP A 1 112 ? -12.103 -3.125 12.301 1.00 84.12 112 TRP A O 1
ATOM 889 N N . LEU A 1 113 ? -12.018 -2.569 10.124 1.00 82.19 113 LEU A N 1
ATOM 890 C CA . LEU A 1 113 ? -13.082 -1.572 10.182 1.00 82.19 113 LEU A CA 1
ATOM 891 C C . LEU A 1 113 ? -14.442 -2.204 10.511 1.00 82.19 113 LEU A C 1
ATOM 893 O O . LEU A 1 113 ? -15.195 -1.648 11.306 1.00 82.19 113 LEU A O 1
ATOM 897 N N . ALA A 1 114 ? -14.736 -3.396 9.984 1.00 86.00 114 ALA A N 1
ATOM 898 C CA . ALA A 1 114 ? -15.950 -4.135 10.326 1.00 86.00 114 ALA A CA 1
ATOM 899 C C . ALA A 1 114 ? -16.000 -4.487 11.822 1.00 86.00 114 ALA A C 1
ATOM 901 O O . ALA A 1 114 ? -16.996 -4.203 12.491 1.00 86.00 114 ALA A O 1
ATOM 902 N N . PHE A 1 115 ? -14.910 -5.034 12.376 1.00 84.06 115 PHE A N 1
ATOM 903 C CA . PHE A 1 115 ? -14.820 -5.304 13.814 1.00 84.06 115 PHE A CA 1
ATOM 904 C C . PHE A 1 115 ? -14.955 -4.029 14.649 1.00 84.06 115 PHE A C 1
ATOM 906 O O . PHE A 1 115 ? -15.619 -4.043 15.687 1.00 84.06 115 PHE A O 1
ATOM 913 N N . TYR A 1 116 ? -14.370 -2.923 14.184 1.00 77.44 116 TYR A N 1
ATOM 914 C CA . TYR A 1 116 ? -14.460 -1.633 14.859 1.00 77.44 116 TYR A CA 1
ATOM 915 C C . TYR A 1 116 ? -15.891 -1.122 14.934 1.00 77.44 116 TYR A C 1
ATOM 917 O O . TYR A 1 116 ? -16.349 -0.765 16.017 1.00 77.44 116 TYR A O 1
ATOM 925 N N . VAL A 1 117 ? -16.619 -1.147 13.819 1.00 80.62 117 VAL A N 1
ATOM 926 C CA . VAL A 1 117 ? -18.017 -0.708 13.769 1.00 80.62 117 VAL A CA 1
ATOM 927 C C . VAL A 1 117 ? -18.897 -1.580 14.666 1.00 80.62 117 VAL A C 1
ATOM 929 O O . VAL A 1 117 ? -19.687 -1.047 15.442 1.00 80.62 117 VAL A O 1
ATOM 932 N N . VAL A 1 118 ? -18.727 -2.906 14.631 1.00 84.31 118 VAL A N 1
ATOM 933 C CA . VAL A 1 118 ? -19.488 -3.824 15.497 1.00 84.31 118 VAL A CA 1
ATOM 934 C C . VAL A 1 118 ? -19.224 -3.531 16.976 1.00 84.31 118 VAL A C 1
ATOM 936 O O . VAL A 1 118 ? -20.166 -3.393 17.757 1.00 84.31 118 VAL A O 1
ATOM 939 N N . TRP A 1 119 ? -17.956 -3.387 17.371 1.00 80.31 119 TRP A N 1
ATOM 940 C CA . TRP A 1 119 ? -17.600 -3.050 18.751 1.00 80.31 119 TRP A CA 1
ATOM 941 C C . TRP A 1 119 ? -18.133 -1.676 19.175 1.00 80.31 119 TRP A C 1
ATOM 943 O O . TRP A 1 119 ? -18.612 -1.518 20.303 1.00 80.31 119 TRP A O 1
ATOM 953 N N . TRP A 1 120 ? -18.065 -0.691 18.276 1.00 75.38 120 TRP A N 1
ATOM 954 C CA . TRP A 1 120 ? -18.565 0.658 18.513 1.00 75.38 120 TRP A CA 1
ATOM 955 C C . TRP A 1 120 ? -20.066 0.655 18.792 1.00 75.38 120 TRP A C 1
ATOM 957 O O . TRP A 1 120 ? -20.486 1.234 19.791 1.00 75.38 120 TRP A O 1
ATOM 967 N N . ILE A 1 121 ? -20.855 -0.045 17.968 1.00 81.50 121 ILE A N 1
ATOM 968 C CA . ILE A 1 121 ? -22.311 -0.162 18.138 1.00 81.50 121 ILE A CA 1
ATOM 969 C C . ILE A 1 121 ? -22.636 -0.742 19.523 1.00 81.50 121 ILE A C 1
ATOM 971 O O . ILE A 1 121 ? -23.344 -0.109 20.307 1.00 81.50 121 ILE A O 1
ATOM 975 N N . ILE A 1 122 ? -22.013 -1.864 19.894 1.00 79.50 122 ILE A N 1
ATOM 976 C CA . ILE A 1 122 ? -22.228 -2.513 21.202 1.00 79.50 122 ILE A CA 1
ATOM 977 C C . ILE A 1 122 ? -21.839 -1.585 22.371 1.00 79.50 122 ILE A C 1
ATOM 979 O O . ILE A 1 122 ? -22.521 -1.513 23.396 1.00 79.50 122 ILE A O 1
ATOM 983 N N . SER A 1 123 ? -20.736 -0.849 22.225 1.00 69.81 123 SER A N 1
ATOM 984 C CA . SER A 1 123 ? -20.231 0.068 23.255 1.00 69.81 123 SER A CA 1
ATOM 985 C C . SER A 1 123 ? -20.994 1.397 23.325 1.00 69.81 123 SER A C 1
ATOM 987 O O . SER A 1 123 ? -20.876 2.121 24.321 1.00 69.81 123 SER A O 1
ATOM 989 N N . SER A 1 124 ? -21.746 1.752 22.279 1.00 64.12 124 SER A N 1
ATOM 990 C CA . SER A 1 124 ? -22.637 2.914 22.282 1.00 64.12 124 SER A CA 1
ATOM 991 C C . SER A 1 124 ? -23.931 2.651 23.054 1.00 64.12 124 SER A C 1
ATOM 993 O O . SER A 1 124 ? -24.323 3.509 23.842 1.00 64.12 124 SER A O 1
ATOM 995 N N . ASP A 1 125 ? -24.508 1.448 22.959 1.00 59.22 125 ASP A N 1
ATOM 996 C CA . ASP A 1 125 ? -25.734 1.075 23.688 1.00 59.22 125 ASP A CA 1
ATOM 997 C C . ASP A 1 125 ? -25.565 1.040 25.216 1.00 59.22 125 ASP A C 1
ATOM 999 O O . ASP A 1 125 ? -26.512 1.243 25.977 1.00 59.22 125 ASP A O 1
ATOM 1003 N N . THR A 1 126 ? -24.346 0.804 25.702 1.00 56.31 126 THR A N 1
ATOM 1004 C CA . THR A 1 126 ? -24.065 0.732 27.145 1.00 56.31 126 THR A CA 1
ATOM 1005 C C . THR A 1 126 ? -24.050 2.097 27.832 1.00 56.31 126 THR A C 1
ATOM 1007 O O . THR A 1 126 ? -24.184 2.150 29.050 1.00 56.31 126 THR A O 1
ATOM 1010 N N . LYS A 1 127 ? -23.902 3.207 27.096 1.00 52.94 127 LYS A N 1
ATOM 1011 C CA . LYS A 1 127 ? -23.918 4.555 27.692 1.00 52.94 127 LYS A CA 1
ATOM 1012 C C . LYS A 1 127 ? -25.327 5.076 27.968 1.00 52.94 127 LYS A C 1
ATOM 1014 O O . LYS A 1 127 ? -25.493 5.883 28.875 1.00 52.94 127 LYS A O 1
ATOM 1019 N N . THR A 1 128 ? -26.316 4.651 27.189 1.00 51.41 128 THR A N 1
ATOM 1020 C CA . THR A 1 128 ? -27.679 5.195 27.246 1.00 51.41 128 THR A CA 1
ATOM 1021 C C . THR A 1 128 ? -28.412 4.733 28.504 1.00 51.41 128 THR A C 1
ATOM 1023 O O . THR A 1 128 ? -29.058 5.535 29.163 1.00 51.41 128 THR A O 1
ATOM 1026 N N . LYS A 1 129 ? -28.229 3.472 28.918 1.00 49.59 129 LYS A N 1
ATOM 1027 C CA . LYS A 1 129 ? -28.949 2.892 30.067 1.00 49.59 129 LYS A CA 1
ATOM 1028 C C . LYS A 1 129 ? -28.539 3.439 31.439 1.00 49.59 129 LYS A C 1
ATOM 1030 O O . LYS A 1 129 ? -29.295 3.279 32.387 1.00 49.59 129 LYS A O 1
ATOM 1035 N N . THR A 1 130 ? -27.366 4.054 31.567 1.00 51.50 130 THR A N 1
ATOM 1036 C CA . THR A 1 130 ? -26.860 4.538 32.865 1.00 51.50 130 THR A CA 1
ATOM 1037 C C . THR A 1 130 ? -27.359 5.945 33.211 1.00 51.50 130 THR A C 1
ATOM 1039 O O . THR A 1 130 ? -27.332 6.324 34.378 1.00 51.50 130 THR A O 1
ATOM 1042 N N . ASN A 1 131 ? -27.827 6.715 32.222 1.00 52.38 131 ASN A N 1
ATOM 1043 C CA . ASN A 1 131 ? -28.333 8.075 32.436 1.00 52.38 131 ASN A CA 1
ATOM 1044 C C . ASN A 1 131 ? -29.819 8.122 32.828 1.00 52.38 131 ASN A C 1
ATOM 1046 O O . ASN A 1 131 ? -30.257 9.141 33.345 1.00 52.38 131 ASN A O 1
ATOM 1050 N N . ASP A 1 132 ? -30.568 7.032 32.634 1.00 54.56 132 ASP A N 1
ATOM 1051 C CA . ASP A 1 132 ? -32.003 6.958 32.957 1.00 54.56 132 ASP A CA 1
ATOM 1052 C C . ASP A 1 132 ? -32.277 6.424 34.381 1.00 54.56 132 ASP A C 1
ATOM 1054 O O . ASP A 1 132 ? -33.427 6.254 34.781 1.00 54.56 132 ASP A O 1
ATOM 1058 N N . THR A 1 133 ? -31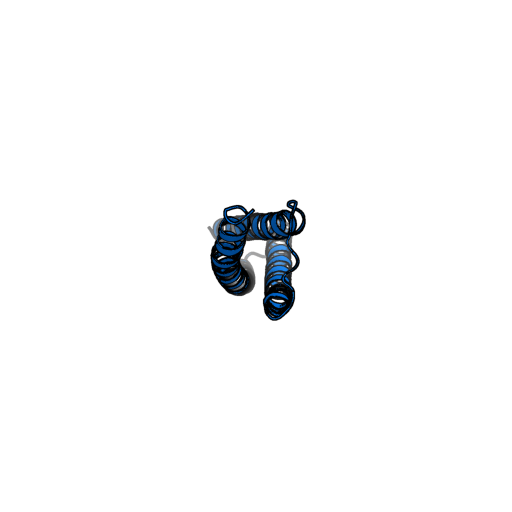.225 6.128 35.154 1.00 53.12 133 THR A N 1
ATOM 1059 C CA . THR A 1 133 ? -31.310 5.595 36.530 1.00 53.12 133 THR A CA 1
ATOM 1060 C C . THR A 1 133 ? -30.819 6.565 37.610 1.00 53.12 133 THR A C 1
ATOM 1062 O O . THR A 1 133 ? -30.595 6.136 38.742 1.00 53.12 133 THR A O 1
ATOM 1065 N N . LEU A 1 134 ? -30.631 7.846 37.277 1.00 44.44 134 LEU A N 1
ATOM 1066 C CA . LEU A 1 134 ? -30.290 8.914 38.226 1.00 44.44 134 LEU A CA 1
ATOM 1067 C C . LEU A 1 134 ? -31.398 9.964 38.299 1.00 44.44 134 LEU A C 1
ATOM 1069 O O . LEU A 1 134 ? -31.822 10.439 37.225 1.00 44.44 134 LEU A O 1
#

Secondary structure (DSSP, 8-state):
-HHHHHHHHHHHHHHHHHHHHHHHHHHHHHHHSS------SGGGGGGGGHHHHHHHHHHHHHHHHHHHHHHHHHHHTTT-TTSHHHHHHHHHHHHHHHHHHHHHHHHHHHHHHHHHHHHHHHHHHHHHTTTTT-

Nearest PDB structures (foldseek):
  7sqc-assembly1_C1  TM=6.830E-01  e=8.523E+00  Chlamydomonas reinhardtii
  3f31-assembly1_B  TM=4.038E-01  e=4.130E+00  Homo sapiens
  3g6b-assembly1_B  TM=4.739E-01  e=6.450E+00  Thermotoga maritima
  3g67-assembly1_B  TM=4.741E-01  e=7.624E+00  Thermotoga maritima

Radius of gyration: 21.58 Å; Cα contacts (8 Å, |Δi|>4): 80; chains: 1; bounding box: 49×21×69 Å

Organism: NCBI:txid477680

Solvent-accessible surface area (backbone atoms only — not comparable to full-atom values): 7377 Å² total; per-residue (Å²): 113,70,68,58,52,50,50,54,53,42,58,53,37,54,51,52,48,54,50,50,51,50,51,52,50,50,55,52,46,56,68,69,50,75,81,73,72,77,55,82,66,76,58,54,60,57,59,60,47,47,55,60,18,50,53,28,39,50,53,17,47,56,32,40,53,50,40,53,51,53,50,53,50,53,67,74,58,72,85,56,90,86,47,60,69,61,52,44,52,53,44,50,53,41,48,51,51,20,53,51,28,39,51,52,16,47,50,37,49,49,53,50,49,52,54,48,51,55,52,48,54,61,60,53,62,63,60,61,67,65,66,79,76,113

Sequence (134 aa):
MEIDGIKAVAESSDKLLTWSLAVIGGTIGTILGTNYKHPNGIGKWMYLLFLPGWICLGVSFYNGTQVEDILNASMAYTNSIDSTGERLMAIVDVYEHQRLFFYYSLLFFGIWLAFYVVWWIISSDTKTKTNDTL

Foldseek 3Di:
DLLVLLVVLLVVLVVLLVVLVVLVCVVVCVVVPDPPPPDDPPLVVLVVLVVLLVVLSVLLNVLSVVSVVLSVVCVVPVPDPPCSVVSSVVSVVSSVSSVVSSVVSCVSVVVSVVVVVVVVVVVVVVVPVVVVPD

Mean predicted aligned error: 10.21 Å

pLDDT: mean 74.78, std 12.24, range [44.44, 89.31]